Protein AF-A0A7C3GJJ0-F1 (afdb_monomer_lite)

Organism: NCBI:txid999894

Foldseek 3Di:
DDPQLVVLVVVLVVVLVVCVVQPFKWKDDPPDIGGCGRVCVVPPPDDDPIDIDGPPVVSVVVNVVSVVLSVVSSVVCVPVDDPVVVVVVVVVVPDDDPCPVVVVLVVLLVVLLVQLVVLLSVPLAPPSLVSNLVSLVVSVVSCVVDPDHDPVPVSSVVSCVSSVVSCVVNVVVVVVVVVD

Structure (mmCIF, N/CA/C/O backbone):
data_AF-A0A7C3GJJ0-F1
#
_entry.id   AF-A0A7C3GJJ0-F1
#
loop_
_atom_site.group_PDB
_atom_site.id
_atom_site.type_symbol
_atom_site.label_atom_id
_atom_site.label_alt_id
_atom_site.label_comp_id
_atom_site.label_asym_id
_atom_site.label_entity_id
_atom_site.label_seq_id
_atom_site.pdbx_PDB_ins_code
_atom_site.Cartn_x
_atom_site.Cartn_y
_atom_site.Cartn_z
_atom_site.occupancy
_atom_site.B_iso_or_equiv
_atom_site.auth_seq_id
_atom_site.auth_comp_id
_atom_site.auth_asym_id
_atom_site.auth_atom_id
_atom_site.pdbx_PDB_model_num
ATOM 1 N N . MET A 1 1 ? -8.494 -17.268 7.870 1.00 83.88 1 MET A N 1
ATOM 2 C CA . MET A 1 1 ? -7.931 -16.034 7.271 1.00 83.88 1 MET A CA 1
ATOM 3 C C . MET A 1 1 ? -8.968 -14.917 7.297 1.00 83.88 1 MET A C 1
ATOM 5 O O . MET A 1 1 ? -10.082 -15.133 6.819 1.00 83.88 1 MET A O 1
ATOM 9 N N . ASN A 1 2 ? -8.628 -13.764 7.884 1.00 90.25 2 ASN A N 1
ATOM 10 C CA . ASN A 1 2 ? -9.523 -12.601 8.004 1.00 90.25 2 ASN A CA 1
ATOM 11 C C . ASN A 1 2 ? -9.925 -12.072 6.607 1.00 90.25 2 ASN A C 1
ATOM 13 O O . ASN A 1 2 ? -9.161 -12.207 5.650 1.00 90.25 2 ASN A O 1
ATOM 17 N N . LYS A 1 3 ? -11.102 -11.436 6.479 1.00 88.62 3 LYS A N 1
ATOM 18 C CA . LYS A 1 3 ? -11.537 -10.751 5.246 1.00 88.62 3 LYS A CA 1
ATOM 19 C C . LYS A 1 3 ? -10.496 -9.728 4.774 1.00 88.62 3 LYS A C 1
ATOM 21 O O . LYS A 1 3 ? -10.277 -9.602 3.576 1.00 88.62 3 LYS A O 1
ATOM 26 N N . TYR A 1 4 ? -9.823 -9.045 5.702 1.00 85.50 4 TYR A N 1
ATOM 27 C CA . TYR A 1 4 ? -8.777 -8.072 5.368 1.00 85.50 4 TYR A CA 1
ATOM 28 C C . TYR A 1 4 ? -7.476 -8.716 4.893 1.00 85.50 4 TYR A C 1
ATOM 30 O O . TYR A 1 4 ? -6.887 -8.239 3.935 1.00 85.50 4 TYR A O 1
ATOM 38 N N . GLN A 1 5 ? -7.069 -9.837 5.489 1.00 92.50 5 GLN A N 1
ATOM 39 C CA . GLN A 1 5 ? -5.919 -10.605 5.005 1.00 92.50 5 GLN A CA 1
ATOM 40 C C . GLN A 1 5 ? -6.177 -11.168 3.605 1.00 92.50 5 GLN A C 1
ATOM 42 O O . GLN A 1 5 ? -5.316 -11.069 2.739 1.00 92.50 5 GLN A O 1
ATOM 47 N N . LYS A 1 6 ? -7.393 -11.686 3.358 1.00 93.31 6 LYS A N 1
ATOM 48 C CA . LYS A 1 6 ? -7.834 -12.089 2.013 1.00 93.31 6 LYS A CA 1
ATOM 49 C C . LYS A 1 6 ? -7.719 -10.932 1.023 1.00 93.31 6 LYS A C 1
ATOM 51 O O . LYS A 1 6 ? -7.166 -11.123 -0.049 1.00 93.31 6 LYS A O 1
ATOM 56 N N . LEU A 1 7 ? -8.196 -9.742 1.395 1.00 88.50 7 LEU A N 1
ATOM 57 C CA . LEU A 1 7 ? -8.092 -8.551 0.552 1.00 88.50 7 LEU A CA 1
ATOM 58 C C . LEU A 1 7 ? -6.633 -8.163 0.268 1.00 88.50 7 LEU A C 1
ATOM 60 O O . LEU A 1 7 ? -6.299 -7.931 -0.887 1.00 88.50 7 LEU A O 1
ATOM 64 N N . ALA A 1 8 ? -5.768 -8.146 1.286 1.00 91.12 8 ALA A N 1
ATOM 65 C CA . ALA A 1 8 ? -4.348 -7.834 1.124 1.00 91.12 8 ALA A CA 1
ATOM 66 C C . ALA A 1 8 ? -3.640 -8.824 0.186 1.00 91.12 8 ALA A C 1
ATOM 68 O O . ALA A 1 8 ? -2.901 -8.403 -0.697 1.00 91.12 8 ALA A O 1
ATOM 69 N N . ILE A 1 9 ? -3.916 -10.125 0.322 1.00 96.00 9 ILE A N 1
ATOM 70 C CA . ILE A 1 9 ? -3.355 -11.160 -0.559 1.00 96.00 9 ILE A CA 1
ATOM 71 C C . ILE A 1 9 ? -3.881 -11.007 -1.988 1.00 96.00 9 ILE A C 1
ATOM 73 O O . ILE A 1 9 ? -3.095 -11.084 -2.926 1.00 96.00 9 ILE A O 1
ATOM 77 N N . MET A 1 10 ? -5.183 -10.747 -2.169 1.00 94.38 10 MET A N 1
ATOM 78 C CA . MET A 1 10 ? -5.750 -10.492 -3.499 1.00 94.38 10 MET A CA 1
ATOM 79 C C . MET A 1 10 ? -5.106 -9.268 -4.164 1.00 94.38 10 MET A C 1
ATOM 81 O O . MET A 1 10 ? -4.794 -9.329 -5.348 1.00 94.38 10 MET A O 1
ATOM 85 N N . MET A 1 11 ? -4.860 -8.190 -3.409 1.00 91.75 11 MET A N 1
ATOM 86 C CA . MET A 1 11 ? -4.160 -7.001 -3.911 1.00 91.75 11 MET A CA 1
ATOM 87 C C . MET A 1 11 ? -2.691 -7.279 -4.257 1.00 91.75 11 MET A C 1
ATOM 89 O O . MET A 1 11 ? -2.222 -6.860 -5.309 1.00 91.75 11 MET A O 1
ATOM 93 N N . GLY A 1 12 ? -1.951 -7.995 -3.405 1.00 93.69 12 GLY A N 1
ATOM 94 C CA . GLY A 1 12 ? -0.567 -8.373 -3.709 1.00 93.69 12 GLY A CA 1
ATOM 95 C C . GLY A 1 12 ? -0.477 -9.267 -4.950 1.00 93.69 12 GLY A C 1
ATOM 96 O O . GLY A 1 12 ? 0.352 -9.037 -5.829 1.00 93.69 12 GLY A O 1
ATOM 97 N N . GLY A 1 13 ? -1.389 -10.237 -5.067 1.00 95.56 13 GLY A N 1
ATOM 98 C CA . GLY A 1 13 ? -1.495 -11.119 -6.229 1.00 95.56 13 GLY A CA 1
ATOM 99 C C . GLY A 1 13 ? -1.847 -10.377 -7.520 1.00 95.56 13 GLY A C 1
ATOM 100 O O . GLY A 1 13 ? -1.250 -10.659 -8.556 1.00 95.56 13 GLY A O 1
ATOM 101 N N . SER A 1 14 ? -2.756 -9.395 -7.473 1.00 93.31 14 SER A N 1
ATOM 102 C CA . SER A 1 14 ? -3.097 -8.595 -8.656 1.00 93.31 14 SER A CA 1
ATOM 103 C C . SER A 1 14 ? -1.943 -7.701 -9.114 1.00 93.31 14 SER A C 1
ATOM 105 O O . SER A 1 14 ? -1.750 -7.544 -10.318 1.00 93.31 14 SER A O 1
ATOM 107 N N . ILE A 1 15 ? -1.135 -7.167 -8.192 1.00 93.31 15 ILE A N 1
ATOM 108 C CA . ILE A 1 15 ? 0.077 -6.405 -8.534 1.00 93.31 15 ILE A CA 1
ATOM 109 C C . ILE A 1 15 ? 1.107 -7.308 -9.226 1.00 93.31 15 ILE A C 1
ATOM 111 O O . ILE A 1 15 ? 1.648 -6.925 -10.261 1.00 93.31 15 ILE A O 1
ATOM 115 N N . ILE A 1 16 ? 1.351 -8.516 -8.705 1.00 95.56 16 ILE A N 1
ATOM 116 C CA . ILE A 1 16 ? 2.259 -9.487 -9.344 1.00 95.56 16 ILE A CA 1
ATOM 117 C C . ILE A 1 16 ? 1.744 -9.872 -10.737 1.00 95.56 16 ILE A C 1
ATOM 119 O O . ILE A 1 16 ? 2.519 -9.903 -11.692 1.00 95.56 16 ILE A O 1
ATOM 123 N N . LEU A 1 17 ? 0.437 -10.111 -10.875 1.00 94.81 17 LEU A N 1
ATOM 124 C CA . LEU A 1 17 ? -0.188 -10.394 -12.168 1.00 94.81 17 LEU A CA 1
ATOM 125 C C . LEU A 1 17 ? 0.016 -9.238 -13.157 1.00 94.81 17 LEU A C 1
ATOM 127 O O . LEU A 1 17 ? 0.346 -9.476 -14.316 1.00 94.81 17 LEU A O 1
ATOM 131 N N . LEU A 1 18 ? -0.123 -7.991 -12.703 1.00 91.00 18 LEU A N 1
ATOM 132 C CA . LEU A 1 18 ? 0.127 -6.816 -13.535 1.00 91.00 18 LEU A CA 1
ATOM 133 C C . LEU A 1 18 ? 1.596 -6.735 -13.978 1.00 91.00 18 LEU A C 1
ATOM 135 O O . LEU A 1 18 ? 1.856 -6.446 -15.141 1.00 91.00 18 LEU A O 1
ATOM 139 N N . MET A 1 19 ? 2.550 -7.051 -13.096 1.00 92.62 19 MET A N 1
ATOM 140 C CA . MET A 1 19 ? 3.982 -7.110 -13.437 1.00 92.62 19 MET A CA 1
ATOM 141 C C . MET A 1 19 ? 4.314 -8.233 -14.429 1.00 92.62 19 MET A C 1
ATOM 143 O O . MET A 1 19 ? 5.266 -8.109 -15.192 1.00 92.62 19 MET A O 1
ATOM 147 N N . LEU A 1 20 ? 3.548 -9.327 -14.426 1.00 92.25 20 LEU A N 1
ATOM 148 C CA . LEU A 1 20 ? 3.678 -10.407 -15.410 1.00 92.25 20 LEU A CA 1
ATOM 149 C C . LEU A 1 20 ? 3.125 -10.017 -16.779 1.00 92.25 20 LEU A C 1
ATOM 151 O O . LEU A 1 20 ? 3.735 -10.338 -17.795 1.00 92.25 20 LEU A O 1
ATOM 155 N N . LEU A 1 21 ? 1.978 -9.333 -16.802 1.00 92.00 21 LEU A N 1
ATOM 156 C CA . LEU A 1 21 ? 1.369 -8.836 -18.037 1.00 92.00 21 LEU A CA 1
ATOM 157 C C . LEU A 1 21 ? 2.184 -7.693 -18.647 1.00 92.00 21 LEU A C 1
ATOM 159 O O . LEU A 1 21 ? 2.271 -7.580 -19.869 1.00 92.00 21 LEU A O 1
ATOM 163 N N . PHE A 1 22 ? 2.803 -6.873 -17.798 1.00 92.00 22 PHE A N 1
ATOM 164 C CA . PHE A 1 22 ? 3.575 -5.714 -18.210 1.00 92.00 22 PHE A CA 1
ATOM 165 C C . PHE A 1 22 ? 4.964 -5.700 -17.561 1.00 92.00 22 PHE A C 1
ATOM 167 O O . PHE A 1 22 ? 5.220 -4.861 -16.699 1.00 92.00 22 PHE A O 1
ATOM 174 N N . PRO A 1 23 ? 5.877 -6.613 -17.930 1.00 92.75 23 PRO A N 1
ATOM 175 C CA . PRO A 1 23 ? 7.182 -6.678 -17.290 1.00 92.75 23 PRO A CA 1
ATOM 176 C C . PRO A 1 23 ? 8.052 -5.470 -17.674 1.00 92.75 23 PRO A C 1
ATOM 178 O O . PRO A 1 23 ? 7.849 -4.867 -18.728 1.00 92.75 23 PRO A O 1
ATOM 181 N N . PRO A 1 24 ? 9.046 -5.102 -16.849 1.00 91.38 24 PRO A N 1
ATOM 182 C CA . PRO A 1 24 ? 9.986 -4.048 -17.198 1.00 91.38 24 PRO A CA 1
ATOM 183 C C . PRO A 1 24 ? 10.906 -4.510 -18.336 1.00 91.38 24 PRO A C 1
ATOM 185 O O . PRO A 1 24 ? 11.463 -5.614 -18.291 1.00 91.38 24 PRO A O 1
ATOM 188 N N . TYR A 1 25 ? 11.123 -3.644 -19.324 1.00 89.94 25 TYR A N 1
ATOM 189 C CA . TYR A 1 25 ? 12.005 -3.916 -20.460 1.00 89.94 25 TYR A CA 1
ATOM 190 C C . TYR A 1 25 ? 13.248 -3.027 -20.442 1.00 89.94 25 TYR A C 1
ATOM 192 O O . TYR A 1 25 ? 13.254 -1.921 -19.901 1.00 89.94 25 TYR A O 1
ATOM 200 N N . TYR A 1 26 ? 14.305 -3.511 -21.085 1.00 90.50 26 TYR A N 1
ATOM 201 C CA . TYR A 1 26 ? 15.441 -2.699 -21.499 1.00 90.50 26 TYR A CA 1
ATOM 202 C C . TYR A 1 26 ? 15.695 -2.901 -22.990 1.00 90.50 26 TYR A C 1
ATOM 204 O O . TYR A 1 26 ? 15.313 -3.920 -23.580 1.00 90.50 26 TYR A O 1
ATOM 212 N N . VAL A 1 27 ? 16.339 -1.914 -23.600 1.00 90.06 27 VAL A N 1
ATOM 213 C CA . VAL A 1 27 ? 16.676 -1.928 -25.020 1.00 90.06 27 VAL A CA 1
ATOM 214 C C . VAL A 1 27 ? 18.189 -1.846 -25.170 1.00 90.06 27 VAL A C 1
ATOM 216 O O . VAL A 1 27 ? 18.859 -1.126 -24.429 1.00 90.06 27 VAL A O 1
ATOM 219 N N . LYS A 1 28 ? 18.740 -2.620 -26.108 1.00 89.25 28 LYS A N 1
ATOM 220 C CA . LYS A 1 28 ? 20.170 -2.614 -26.421 1.00 89.25 28 LYS A CA 1
ATOM 221 C C . LYS A 1 28 ? 20.391 -2.054 -27.825 1.00 89.25 28 LYS A C 1
ATOM 223 O O . LYS A 1 28 ? 19.957 -2.662 -28.801 1.00 89.25 28 LYS A O 1
ATOM 228 N N . TYR A 1 29 ? 21.099 -0.932 -27.908 1.00 89.06 29 TYR A N 1
ATOM 229 C CA . TYR A 1 29 ? 21.511 -0.284 -29.153 1.00 89.06 29 TYR A CA 1
ATOM 230 C C . TYR A 1 29 ? 23.034 -0.383 -29.278 1.00 89.06 29 TYR A C 1
ATOM 232 O O . TYR A 1 29 ? 23.776 0.382 -28.663 1.00 89.06 29 TYR A O 1
ATOM 240 N N . GLY A 1 30 ? 23.521 -1.378 -30.025 1.00 89.31 30 GLY A N 1
ATOM 241 C CA . GLY A 1 30 ? 24.958 -1.656 -30.115 1.00 89.31 30 GLY A CA 1
ATOM 242 C C . GLY A 1 30 ? 25.553 -2.029 -28.751 1.00 89.31 30 GLY A C 1
ATOM 243 O O . GLY A 1 30 ? 25.212 -3.070 -28.182 1.00 89.31 30 GLY A O 1
ATOM 244 N N . SER A 1 31 ? 26.445 -1.187 -28.227 1.00 90.50 31 SER A N 1
ATOM 245 C CA . SER A 1 31 ? 27.061 -1.336 -26.900 1.00 90.50 31 SER A CA 1
ATOM 246 C C . SER A 1 31 ? 26.291 -0.639 -25.773 1.00 90.50 31 SER A C 1
ATOM 248 O O . SER A 1 31 ? 26.574 -0.905 -24.605 1.00 90.50 31 SER A O 1
ATOM 250 N N . VAL A 1 32 ? 25.310 0.212 -26.088 1.00 91.25 32 VAL A N 1
ATOM 251 C CA . VAL A 1 32 ? 24.562 0.987 -25.091 1.00 91.25 32 VAL A CA 1
ATOM 252 C C . VAL A 1 32 ? 23.326 0.207 -24.643 1.00 91.25 32 VAL A C 1
ATOM 254 O O . VAL A 1 32 ? 22.544 -0.279 -25.464 1.00 91.25 32 VAL A O 1
ATOM 257 N N . ILE A 1 33 ? 23.160 0.071 -23.325 1.00 90.00 33 ILE A N 1
ATOM 258 C CA . ILE A 1 33 ? 21.983 -0.530 -22.690 1.00 90.00 33 ILE A CA 1
ATOM 259 C C . ILE A 1 33 ? 21.182 0.598 -22.055 1.00 90.00 33 ILE A C 1
ATOM 261 O O . ILE A 1 33 ? 21.660 1.250 -21.129 1.00 90.00 33 ILE A O 1
ATOM 265 N N . GLU A 1 34 ? 19.959 0.798 -22.530 1.00 88.69 34 GLU A N 1
ATOM 266 C CA . GLU A 1 34 ? 19.053 1.815 -22.014 1.00 88.69 34 GLU A CA 1
ATOM 267 C C . GLU A 1 34 ? 17.859 1.150 -21.320 1.00 88.69 34 GLU A C 1
ATOM 269 O O . GLU A 1 34 ? 17.199 0.260 -21.869 1.00 88.69 34 GLU A O 1
ATOM 274 N N . ASN A 1 35 ? 17.597 1.550 -20.075 1.00 88.31 35 ASN A N 1
ATOM 275 C CA . ASN A 1 35 ? 16.480 1.027 -19.296 1.00 88.31 35 ASN A CA 1
ATOM 276 C C . ASN A 1 35 ? 15.230 1.867 -19.567 1.00 88.31 35 ASN A C 1
ATOM 278 O O . ASN A 1 35 ? 15.095 2.972 -19.050 1.00 88.31 35 ASN A O 1
ATOM 282 N N . VAL A 1 36 ? 14.313 1.321 -20.361 1.00 86.88 36 VAL A N 1
ATOM 283 C CA . VAL A 1 36 ? 13.052 1.986 -20.725 1.00 86.88 36 VAL A CA 1
ATOM 284 C C . VAL A 1 36 ? 11.936 1.739 -19.701 1.00 86.88 36 VAL A C 1
ATOM 286 O O . VAL A 1 36 ? 10.868 2.350 -19.785 1.00 86.88 36 VAL A O 1
ATOM 289 N N . GLY A 1 37 ? 12.161 0.857 -18.719 1.00 83.31 37 GLY A N 1
ATOM 290 C CA . GLY A 1 37 ? 11.218 0.555 -17.644 1.00 83.31 37 GLY A CA 1
ATOM 291 C C . GLY A 1 37 ? 9.845 0.122 -18.170 1.00 83.31 37 GLY A C 1
ATOM 292 O O . GLY A 1 37 ? 9.734 -0.848 -18.920 1.00 83.31 37 GLY A O 1
ATOM 293 N N . TYR A 1 38 ? 8.804 0.858 -17.767 1.00 83.12 38 TYR A N 1
ATOM 294 C CA . TYR A 1 38 ? 7.409 0.663 -18.195 1.00 83.12 38 TYR A CA 1
ATOM 295 C C . TYR A 1 38 ? 6.994 1.583 -19.353 1.00 83.12 38 TYR A C 1
ATOM 297 O O . TYR A 1 38 ? 5.822 1.618 -19.729 1.00 83.12 38 TYR A O 1
ATOM 305 N N . GLY A 1 39 ? 7.941 2.322 -19.943 1.00 76.12 39 GLY A N 1
ATOM 306 C CA . GLY A 1 39 ? 7.672 3.250 -21.043 1.00 76.12 39 GLY A CA 1
ATOM 307 C C . GLY A 1 39 ? 7.027 2.583 -22.262 1.00 76.12 39 GLY A C 1
ATOM 308 O O . GLY A 1 39 ? 6.319 3.248 -23.011 1.00 76.12 39 GLY A O 1
ATOM 309 N N . PHE A 1 40 ? 7.182 1.262 -22.410 1.00 71.81 40 PHE A N 1
ATOM 310 C CA . PHE A 1 40 ? 6.596 0.483 -23.502 1.00 71.81 40 PHE A CA 1
ATOM 311 C C . PHE A 1 40 ? 5.054 0.492 -23.528 1.00 71.81 40 PHE A C 1
ATOM 313 O O . PHE A 1 40 ? 4.478 0.272 -24.588 1.00 71.81 40 PHE A O 1
ATOM 320 N N . ILE A 1 41 ? 4.386 0.747 -22.392 1.00 75.75 41 ILE A N 1
ATOM 321 C CA . ILE A 1 41 ? 2.914 0.812 -22.313 1.00 75.75 41 ILE A CA 1
ATOM 322 C C . ILE A 1 41 ? 2.387 2.039 -23.065 1.00 75.75 41 ILE A C 1
ATOM 324 O O . ILE A 1 41 ? 1.328 1.987 -23.683 1.00 75.75 41 ILE A O 1
ATOM 328 N N . LEU A 1 42 ? 3.131 3.144 -23.008 1.00 74.81 42 LEU A N 1
ATOM 329 C CA . LEU A 1 42 ? 2.752 4.412 -23.633 1.00 74.81 42 LEU A CA 1
ATOM 330 C C . LEU A 1 42 ? 3.431 4.607 -24.991 1.00 74.81 42 LEU A C 1
ATOM 332 O O . LEU A 1 42 ? 2.895 5.296 -25.850 1.00 74.81 42 LEU A O 1
ATOM 336 N N . ASN A 1 43 ? 4.593 3.984 -25.187 1.00 74.38 43 ASN A N 1
ATOM 337 C CA . ASN A 1 43 ? 5.388 4.053 -26.404 1.00 74.38 43 ASN A CA 1
ATOM 338 C C . ASN A 1 43 ? 5.959 2.661 -26.715 1.00 74.38 43 ASN A C 1
ATOM 340 O O . ASN A 1 43 ? 7.106 2.380 -26.348 1.00 74.38 43 ASN A O 1
ATOM 344 N N . PRO A 1 44 ? 5.187 1.765 -27.359 1.00 66.75 44 PRO A N 1
ATOM 345 C CA . PRO A 1 44 ? 5.719 0.479 -27.790 1.00 66.75 44 PRO A CA 1
ATOM 346 C C . PRO A 1 44 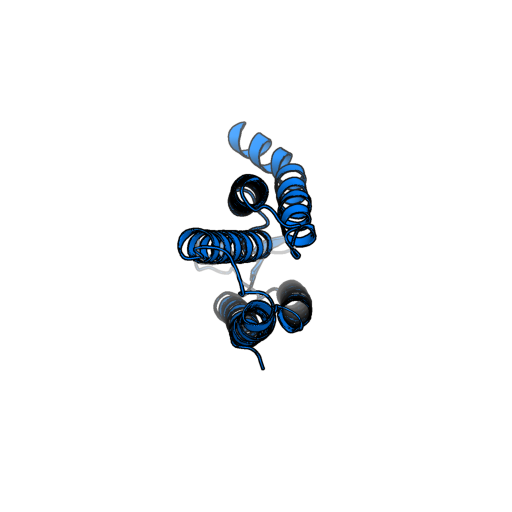? 6.943 0.715 -28.694 1.00 66.75 44 PRO A C 1
ATOM 348 O O . PRO A 1 44 ? 6.934 1.655 -29.498 1.00 66.75 44 PRO A O 1
ATOM 351 N N . PRO A 1 45 ? 8.020 -0.082 -28.555 1.00 66.56 45 PRO A N 1
ATOM 352 C CA . PRO A 1 45 ? 9.245 0.129 -29.317 1.00 66.56 45 PRO A CA 1
ATOM 353 C C . PRO A 1 45 ? 8.927 0.112 -30.816 1.00 66.56 45 PRO A C 1
ATOM 355 O O . PRO A 1 45 ? 8.335 -0.840 -31.324 1.00 66.56 45 PRO A O 1
ATOM 358 N N . LYS A 1 46 ? 9.285 1.195 -31.519 1.00 70.56 46 LYS A N 1
ATOM 359 C CA . LYS A 1 46 ? 9.045 1.327 -32.961 1.00 70.56 46 LYS A CA 1
ATOM 360 C C . LYS A 1 46 ? 9.853 0.244 -33.681 1.00 70.56 46 LYS A C 1
ATOM 362 O O . LYS A 1 46 ? 11.076 0.196 -33.567 1.00 70.56 46 LYS A O 1
ATOM 367 N N . PHE A 1 47 ? 9.142 -0.658 -34.350 1.00 63.53 47 PHE A N 1
ATOM 368 C CA . PHE A 1 47 ? 9.688 -1.864 -34.964 1.00 63.53 47 PHE A CA 1
ATOM 369 C C . PHE A 1 47 ? 10.780 -1.538 -36.000 1.00 63.53 47 PHE A C 1
ATOM 371 O O . PHE A 1 47 ? 10.606 -0.683 -36.864 1.00 63.53 47 PHE A O 1
ATOM 378 N N . GLY A 1 48 ? 11.910 -2.240 -35.872 1.00 76.94 48 GLY A N 1
ATOM 379 C CA . GLY A 1 48 ? 13.152 -2.128 -36.643 1.00 76.94 48 GLY A CA 1
ATOM 380 C C . GLY A 1 48 ? 14.140 -3.209 -36.168 1.0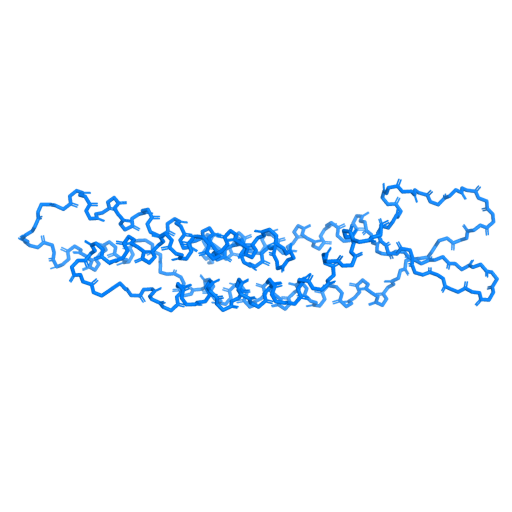0 76.94 48 GLY A C 1
ATOM 381 O O . GLY A 1 48 ? 13.715 -4.210 -35.596 1.00 76.94 48 GLY A O 1
ATOM 382 N N . SER A 1 49 ? 15.458 -3.017 -36.308 1.00 78.38 49 SER A N 1
ATOM 383 C CA . SER A 1 49 ? 16.498 -3.951 -35.805 1.00 78.38 49 SER A CA 1
ATOM 384 C C . SER A 1 49 ? 16.679 -3.954 -34.273 1.00 78.38 49 SER A C 1
ATOM 386 O O . SER A 1 49 ? 17.645 -4.506 -33.742 1.00 78.38 49 SER A O 1
ATOM 388 N N . ILE A 1 50 ? 15.757 -3.329 -33.543 1.00 77.31 50 ILE A N 1
ATOM 389 C CA . ILE A 1 50 ? 15.856 -3.072 -32.111 1.00 77.31 50 ILE A CA 1
ATOM 390 C C . ILE A 1 50 ? 15.227 -4.241 -31.350 1.00 77.31 50 ILE A C 1
ATOM 392 O O . ILE A 1 50 ? 14.019 -4.465 -31.409 1.00 77.31 50 ILE A O 1
ATOM 396 N N . LYS A 1 51 ? 16.048 -4.989 -30.608 1.00 82.88 51 LYS A N 1
ATOM 397 C CA . LYS A 1 51 ? 15.601 -6.142 -29.817 1.00 82.88 51 LYS A CA 1
ATOM 398 C C . LYS A 1 51 ? 15.315 -5.715 -28.376 1.00 82.88 51 LYS A C 1
ATOM 400 O O . LYS A 1 51 ? 16.244 -5.471 -27.607 1.00 82.88 51 LYS A O 1
ATOM 405 N N . ALA A 1 52 ? 14.038 -5.637 -28.007 1.00 85.81 52 ALA A N 1
ATOM 406 C CA . ALA A 1 52 ? 13.629 -5.451 -26.616 1.00 85.81 52 ALA A CA 1
ATOM 407 C C . ALA A 1 52 ? 13.858 -6.743 -25.817 1.00 85.81 52 ALA A C 1
ATOM 409 O O . ALA A 1 52 ? 13.580 -7.844 -26.300 1.00 85.81 52 ALA A O 1
ATOM 410 N N . MET A 1 53 ? 14.369 -6.614 -24.593 1.00 89.31 53 MET A N 1
ATOM 411 C CA . MET A 1 53 ? 14.600 -7.738 -23.685 1.00 89.31 53 MET A CA 1
ATOM 412 C C . MET A 1 53 ? 13.964 -7.455 -22.325 1.00 89.31 53 MET A C 1
ATOM 414 O O . MET A 1 53 ? 13.980 -6.324 -21.839 1.00 89.31 53 MET A O 1
ATOM 418 N N . VAL A 1 54 ? 13.400 -8.491 -21.704 1.00 91.69 54 VAL A N 1
ATOM 419 C CA . VAL A 1 54 ? 12.823 -8.386 -20.358 1.00 91.69 54 VAL A CA 1
ATOM 420 C C . VAL A 1 54 ? 13.946 -8.219 -19.338 1.00 91.69 54 VAL A C 1
ATOM 422 O O . VAL A 1 54 ? 14.921 -8.977 -19.332 1.00 91.69 54 VAL A O 1
ATOM 425 N N . ASN A 1 55 ? 13.803 -7.245 -18.441 1.00 93.69 55 ASN A N 1
ATOM 426 C CA . ASN A 1 55 ? 14.729 -7.053 -17.334 1.00 93.69 55 ASN A CA 1
ATOM 427 C C . ASN A 1 55 ? 14.405 -8.023 -16.186 1.00 93.69 55 ASN A C 1
ATOM 429 O O . ASN A 1 55 ? 13.767 -7.651 -15.199 1.00 93.69 55 ASN A O 1
ATOM 433 N N . THR A 1 56 ? 14.872 -9.269 -16.293 1.00 94.31 56 THR A N 1
ATOM 434 C CA . THR A 1 56 ? 14.620 -10.310 -15.280 1.00 94.31 56 THR A CA 1
ATOM 435 C C . THR A 1 56 ? 15.122 -9.911 -13.892 1.00 94.31 56 THR A C 1
ATOM 437 O O . THR A 1 56 ? 14.475 -10.217 -12.895 1.00 94.31 56 THR A O 1
ATOM 440 N N . LYS A 1 57 ? 16.248 -9.183 -13.809 1.00 92.38 57 LYS A N 1
ATOM 441 C CA . LYS A 1 57 ? 16.796 -8.711 -12.527 1.00 92.38 57 LYS A CA 1
ATOM 442 C C . LYS A 1 57 ? 15.831 -7.740 -11.845 1.00 92.38 57 LYS A C 1
ATOM 444 O O . LYS A 1 57 ? 15.487 -7.939 -10.685 1.00 92.38 57 LYS A O 1
ATOM 449 N N . MET A 1 58 ? 15.354 -6.735 -12.581 1.00 91.44 58 MET A N 1
ATOM 450 C CA . MET A 1 58 ? 14.408 -5.743 -12.061 1.00 91.44 58 MET A CA 1
ATOM 451 C C . MET A 1 58 ? 13.063 -6.374 -11.688 1.00 91.44 58 MET A C 1
ATOM 453 O O . MET A 1 58 ? 12.519 -6.052 -10.632 1.00 91.44 58 MET A O 1
ATOM 457 N N . LEU A 1 59 ? 12.563 -7.303 -12.510 1.00 91.94 59 LEU A N 1
ATOM 458 C CA . LEU A 1 59 ? 11.325 -8.034 -12.238 1.00 91.94 59 LEU A CA 1
ATOM 459 C C . LEU A 1 59 ? 11.424 -8.842 -10.930 1.00 91.94 59 LEU A C 1
ATOM 461 O O . LEU A 1 59 ? 10.541 -8.739 -10.081 1.00 91.94 59 LEU A O 1
ATOM 465 N N . MET A 1 60 ? 12.528 -9.569 -10.717 1.00 95.56 60 MET A N 1
ATOM 466 C CA . MET A 1 60 ? 12.763 -10.320 -9.475 1.00 95.56 60 MET A CA 1
ATOM 467 C C . MET A 1 60 ? 12.829 -9.408 -8.244 1.00 95.56 60 MET A C 1
ATOM 469 O O . MET A 1 60 ? 12.227 -9.715 -7.214 1.00 95.56 60 MET A O 1
ATOM 473 N N . THR A 1 61 ? 13.511 -8.261 -8.340 1.00 91.75 61 THR A N 1
ATOM 474 C CA . THR A 1 61 ? 13.557 -7.282 -7.242 1.00 91.75 61 THR A CA 1
ATOM 475 C C . THR A 1 61 ? 12.165 -6.744 -6.904 1.00 91.75 61 THR A C 1
ATOM 477 O O . THR A 1 61 ? 11.806 -6.665 -5.728 1.00 91.75 61 THR A O 1
ATOM 480 N N . GLN A 1 62 ? 11.359 -6.412 -7.916 1.00 90.12 62 GLN A N 1
ATOM 481 C CA . GLN A 1 62 ? 9.988 -5.933 -7.720 1.00 90.12 62 GLN A CA 1
ATOM 482 C C . GLN A 1 62 ? 9.104 -6.988 -7.051 1.00 90.12 62 GLN A C 1
ATOM 484 O O . GLN A 1 62 ? 8.375 -6.666 -6.113 1.00 90.12 62 GLN A O 1
ATOM 489 N N . TRP A 1 63 ? 9.207 -8.249 -7.473 1.00 94.75 63 TRP A N 1
ATOM 490 C CA . TRP A 1 63 ? 8.456 -9.349 -6.870 1.00 94.75 63 TRP A CA 1
ATOM 491 C C . TRP A 1 63 ? 8.793 -9.536 -5.399 1.00 94.75 63 TRP A C 1
ATOM 493 O O . TRP A 1 63 ? 7.886 -9.624 -4.572 1.00 94.75 63 TRP A O 1
ATOM 503 N N . ILE A 1 64 ? 10.084 -9.544 -5.056 1.00 94.25 64 ILE A N 1
ATOM 504 C CA . ILE A 1 64 ? 10.520 -9.653 -3.661 1.00 94.25 64 ILE A CA 1
ATOM 505 C C . ILE A 1 64 ? 9.957 -8.485 -2.841 1.00 94.25 64 ILE A C 1
ATOM 507 O O . ILE A 1 64 ? 9.403 -8.708 -1.765 1.00 94.25 64 ILE A O 1
ATOM 511 N N . GLY A 1 65 ? 10.016 -7.258 -3.368 1.00 89.81 65 GLY A N 1
ATOM 512 C CA . GLY A 1 65 ? 9.430 -6.085 -2.717 1.00 89.81 65 GLY A CA 1
ATOM 513 C C . GLY A 1 65 ? 7.929 -6.238 -2.446 1.00 89.81 65 GLY A C 1
ATOM 514 O O . GLY A 1 65 ? 7.480 -6.025 -1.318 1.00 89.81 65 GLY A O 1
ATOM 515 N N . VAL A 1 66 ? 7.154 -6.668 -3.446 1.00 93.19 66 VAL A N 1
ATOM 516 C CA . VAL A 1 66 ? 5.701 -6.873 -3.306 1.00 93.19 66 VAL A CA 1
ATOM 517 C C . VAL A 1 66 ? 5.384 -7.997 -2.320 1.00 93.19 66 VAL A C 1
ATOM 519 O O . VAL A 1 66 ? 4.475 -7.843 -1.501 1.00 93.19 66 VAL A O 1
ATOM 522 N N . LEU A 1 67 ? 6.129 -9.105 -2.347 1.00 95.75 67 LEU A N 1
ATOM 523 C CA . LEU A 1 67 ? 5.934 -10.226 -1.423 1.00 95.75 67 LEU A CA 1
ATOM 524 C C . LEU A 1 67 ? 6.232 -9.831 0.025 1.00 95.75 67 LEU A C 1
ATOM 526 O O . LEU A 1 67 ? 5.443 -10.165 0.912 1.00 95.75 67 LEU A O 1
ATOM 530 N N . ILE A 1 68 ? 7.313 -9.085 0.270 1.00 92.50 68 ILE A N 1
ATOM 531 C CA . ILE A 1 68 ? 7.654 -8.581 1.607 1.00 92.50 68 ILE A CA 1
ATOM 532 C C . ILE A 1 68 ? 6.559 -7.632 2.106 1.00 92.50 68 ILE A C 1
ATOM 534 O O . ILE A 1 68 ? 6.020 -7.842 3.194 1.00 92.50 68 ILE A O 1
ATOM 538 N N . LEU A 1 69 ? 6.173 -6.634 1.303 1.00 88.44 69 LEU A N 1
ATOM 539 C CA . LEU A 1 69 ? 5.136 -5.665 1.678 1.00 88.44 69 LEU A CA 1
ATOM 540 C C . LEU A 1 69 ? 3.784 -6.340 1.934 1.00 88.44 69 LEU A C 1
ATOM 542 O O . LEU A 1 69 ? 3.129 -6.055 2.937 1.00 88.44 69 LEU A O 1
ATOM 546 N N . THR A 1 70 ? 3.383 -7.273 1.069 1.00 93.06 70 THR A N 1
ATOM 547 C CA . THR A 1 70 ? 2.131 -8.027 1.225 1.00 93.06 70 THR A CA 1
ATOM 548 C C . THR A 1 70 ? 2.168 -8.895 2.482 1.00 93.06 70 THR A C 1
ATOM 550 O O . THR A 1 70 ? 1.187 -8.939 3.224 1.00 93.06 70 THR A O 1
ATOM 553 N N . SER A 1 71 ? 3.299 -9.544 2.770 1.00 93.88 71 SER A N 1
ATOM 554 C CA . SER A 1 71 ? 3.465 -10.376 3.969 1.00 93.88 71 SER A CA 1
ATOM 555 C C . SER A 1 71 ? 3.378 -9.546 5.249 1.00 93.88 71 SER A C 1
ATOM 557 O O . SER A 1 71 ? 2.613 -9.894 6.151 1.00 93.88 71 SER A O 1
ATOM 559 N N . LEU A 1 72 ? 4.082 -8.410 5.308 1.00 87.50 72 LEU A N 1
ATOM 560 C CA . LEU A 1 72 ? 3.987 -7.466 6.425 1.00 87.50 72 LEU A CA 1
ATOM 561 C C . LEU A 1 72 ? 2.548 -6.981 6.613 1.00 87.50 72 LEU A C 1
ATOM 563 O O . LEU A 1 72 ? 2.032 -6.987 7.730 1.00 87.50 72 LEU A O 1
ATOM 567 N N . LEU A 1 73 ? 1.866 -6.639 5.521 1.00 88.38 73 LEU A N 1
ATOM 568 C CA . LEU A 1 73 ? 0.476 -6.202 5.566 1.00 88.38 73 LEU A CA 1
ATOM 569 C C . LEU A 1 73 ? -0.457 -7.290 6.115 1.00 88.38 73 LEU A C 1
ATOM 571 O O . LEU A 1 73 ? -1.333 -7.002 6.930 1.00 88.38 73 LEU A O 1
ATOM 575 N N . VAL A 1 74 ? -0.267 -8.548 5.717 1.00 93.81 74 VAL A N 1
ATOM 576 C CA . VAL A 1 74 ? -1.051 -9.686 6.224 1.00 93.81 74 VAL A CA 1
ATOM 577 C C . VAL A 1 74 ? -0.822 -9.916 7.719 1.00 93.81 74 VAL A C 1
ATOM 579 O O . VAL A 1 74 ? -1.783 -10.246 8.426 1.00 93.81 74 VAL A O 1
ATOM 582 N N . ILE A 1 75 ? 0.412 -9.728 8.201 1.00 92.12 75 ILE A N 1
ATOM 583 C CA . ILE A 1 75 ? 0.758 -9.813 9.627 1.00 92.12 75 ILE A CA 1
ATOM 584 C C . ILE A 1 75 ? 0.076 -8.679 10.396 1.00 92.12 75 ILE A C 1
ATOM 586 O O . ILE A 1 75 ? -0.654 -8.953 11.344 1.00 92.12 75 ILE A O 1
ATOM 590 N N . VAL A 1 76 ? 0.205 -7.430 9.943 1.00 85.62 76 VAL A N 1
ATOM 591 C CA . VAL A 1 76 ? -0.423 -6.268 10.600 1.00 85.62 76 VAL A CA 1
ATOM 592 C C . VAL A 1 76 ? -1.952 -6.387 10.624 1.00 85.62 76 VAL A 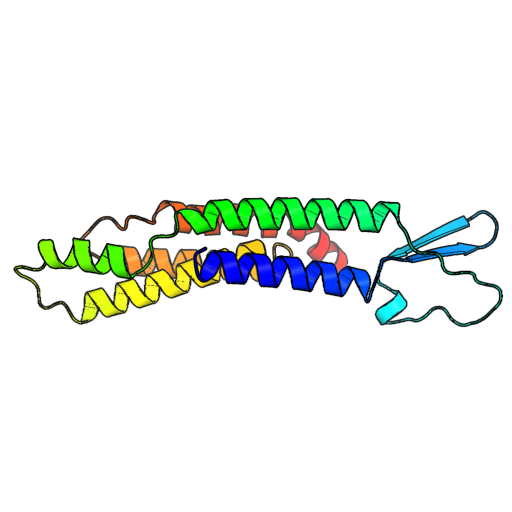C 1
ATOM 594 O O . VAL A 1 76 ? -2.600 -6.063 11.617 1.00 85.62 76 VAL A O 1
ATOM 597 N N . LEU A 1 77 ? -2.557 -6.906 9.553 1.00 86.75 77 LEU A N 1
ATOM 598 C CA . LEU A 1 77 ? -4.007 -7.108 9.475 1.00 86.75 77 LEU A CA 1
ATOM 599 C C . LEU A 1 77 ? -4.505 -8.344 10.237 1.00 86.75 77 LEU A C 1
ATOM 601 O O . LEU A 1 77 ? -5.723 -8.540 10.335 1.00 86.75 77 LEU A O 1
ATOM 605 N N . LYS A 1 78 ? -3.605 -9.189 10.757 1.00 86.81 78 LYS A N 1
ATOM 606 C CA . LYS A 1 78 ? -3.968 -10.358 11.568 1.00 86.81 78 LYS A CA 1
ATOM 607 C C . LYS A 1 78 ? -4.638 -9.928 12.867 1.00 86.81 78 LYS A C 1
ATOM 609 O O . LYS A 1 78 ? -5.709 -10.442 13.184 1.00 86.81 78 LYS A O 1
ATOM 614 N N . ASP A 1 79 ? -4.050 -8.940 13.534 1.00 80.12 79 ASP A N 1
ATOM 615 C CA . ASP A 1 79 ? -4.502 -8.448 14.836 1.00 80.12 79 ASP A CA 1
ATOM 616 C C . ASP A 1 79 ? -5.519 -7.311 14.714 1.00 80.12 79 ASP A C 1
ATOM 618 O O . ASP A 1 79 ? -5.979 -6.773 15.720 1.00 80.12 79 ASP A O 1
ATOM 622 N N . TRP A 1 80 ? -5.926 -6.961 13.485 1.00 75.69 80 TRP A N 1
ATOM 623 C CA . TRP A 1 80 ? -6.969 -5.966 13.280 1.00 75.69 80 TRP A CA 1
ATOM 624 C C . TRP A 1 80 ? -8.275 -6.464 13.913 1.00 75.69 80 TRP A C 1
ATOM 626 O O . TRP A 1 80 ? -8.854 -7.454 13.435 1.00 75.69 80 TRP A O 1
ATOM 636 N N . PRO A 1 81 ? -8.775 -5.798 14.968 1.00 66.81 81 PRO A N 1
ATOM 637 C CA . PRO A 1 81 ? -9.863 -6.329 15.759 1.00 66.81 81 PRO A CA 1
ATOM 638 C C . PRO A 1 81 ? -11.101 -6.456 14.888 1.00 66.81 81 PRO A C 1
ATOM 640 O O . PRO A 1 81 ? -11.586 -5.523 14.239 1.00 66.81 81 PRO A O 1
ATOM 643 N N . THR A 1 82 ? -11.592 -7.686 14.820 1.00 68.88 82 THR A N 1
ATOM 644 C CA . THR A 1 82 ? -12.770 -7.991 14.026 1.00 68.88 82 THR A CA 1
ATOM 645 C C . THR A 1 82 ? -13.967 -7.432 14.784 1.00 68.88 82 THR A C 1
ATOM 647 O O . THR A 1 82 ? -14.164 -7.791 15.939 1.00 68.88 82 THR A O 1
ATOM 650 N N . ARG A 1 83 ? -14.771 -6.572 14.137 1.00 60.59 83 ARG A N 1
ATOM 651 C CA . ARG A 1 83 ? -15.939 -5.859 14.710 1.00 60.59 83 ARG A CA 1
ATOM 652 C C . ARG A 1 83 ? -16.785 -6.662 15.713 1.00 60.59 83 ARG A C 1
ATOM 654 O O . ARG A 1 83 ? -17.286 -6.084 16.664 1.00 60.59 83 ARG A O 1
ATOM 661 N N . LYS A 1 84 ? -16.913 -7.977 15.508 1.00 63.34 84 LYS A N 1
ATOM 662 C CA . LYS A 1 84 ? -17.663 -8.884 16.387 1.00 63.34 84 LYS A CA 1
ATOM 663 C C . LYS A 1 84 ? -17.128 -8.932 17.824 1.00 63.34 84 LYS A C 1
ATOM 665 O O . LYS A 1 84 ? -17.932 -9.026 18.737 1.00 63.34 84 LYS A O 1
ATOM 670 N N . LYS A 1 85 ? -15.807 -8.850 18.014 1.00 62.81 85 LYS A N 1
ATOM 671 C CA . LYS A 1 85 ? -15.174 -8.913 19.340 1.00 62.81 85 LYS A CA 1
ATOM 672 C C . LYS A 1 85 ? -15.281 -7.580 20.087 1.00 62.81 85 LYS A C 1
ATOM 674 O O . LYS A 1 85 ? -15.585 -7.569 21.264 1.00 62.81 85 LYS A O 1
ATOM 679 N N . LEU A 1 86 ? -15.159 -6.454 19.371 1.00 64.94 86 LEU A N 1
ATOM 680 C CA . LEU A 1 86 ? -15.440 -5.144 19.968 1.00 64.94 86 LEU A CA 1
ATOM 681 C C . LEU A 1 86 ? -16.893 -5.071 20.459 1.00 64.94 86 LEU A C 1
ATOM 683 O O . LEU A 1 86 ? -17.120 -4.691 21.592 1.00 64.94 86 LEU A O 1
ATOM 687 N N . GLN A 1 87 ? -17.868 -5.504 19.650 1.00 63.38 87 GLN A N 1
ATOM 688 C CA . GLN A 1 87 ? -19.279 -5.469 20.055 1.00 63.38 87 GLN A CA 1
ATOM 689 C C . GLN A 1 87 ? -19.612 -6.370 21.252 1.00 63.38 87 GLN A C 1
ATOM 691 O O . GLN A 1 87 ? -20.483 -5.990 22.027 1.00 63.38 87 GLN A O 1
ATOM 696 N N . SER A 1 88 ? -18.962 -7.531 21.415 1.00 64.50 88 SER A N 1
ATOM 697 C CA . SER A 1 88 ? -19.191 -8.376 22.598 1.00 64.50 88 SER A CA 1
ATOM 698 C C . SER A 1 88 ? -18.649 -7.733 23.869 1.00 64.50 88 SER A C 1
ATOM 700 O O . SER A 1 88 ? -19.312 -7.782 24.900 1.00 64.50 88 SER A O 1
ATOM 702 N N . ASP A 1 89 ? -17.487 -7.087 23.779 1.00 63.69 89 ASP A N 1
ATOM 703 C CA . ASP A 1 89 ? -16.833 -6.469 24.933 1.00 63.69 89 ASP A CA 1
ATOM 704 C C . ASP A 1 89 ? -17.533 -5.152 25.315 1.00 63.69 89 ASP A C 1
ATOM 706 O O . ASP A 1 89 ? -17.732 -4.863 26.495 1.00 63.69 89 ASP A O 1
ATOM 710 N N . THR A 1 90 ? -18.013 -4.384 24.328 1.00 60.81 90 THR A N 1
ATOM 711 C CA . THR A 1 90 ? -18.816 -3.175 24.572 1.00 60.81 90 THR A CA 1
ATOM 712 C C . THR A 1 90 ? -20.176 -3.503 25.195 1.00 60.81 90 THR A C 1
ATOM 714 O O . THR A 1 90 ? -20.646 -2.737 26.032 1.00 60.81 90 THR A O 1
ATOM 717 N N . HIS A 1 91 ? -20.786 -4.653 24.870 1.00 55.53 91 HIS A N 1
ATOM 718 C CA . HIS A 1 91 ? -22.088 -5.052 25.423 1.00 55.53 91 HIS A CA 1
ATOM 719 C C . HIS A 1 91 ? -22.078 -5.267 26.947 1.00 55.53 91 HIS A C 1
ATOM 721 O O . HIS A 1 91 ? -23.136 -5.193 27.567 1.00 55.53 91 HIS A O 1
ATOM 727 N N . TYR A 1 92 ? -20.908 -5.495 27.556 1.00 58.75 92 TYR A N 1
ATOM 728 C CA . TYR A 1 92 ? -20.770 -5.679 29.005 1.00 58.75 92 TYR A CA 1
ATOM 729 C C . TYR A 1 92 ? -20.643 -4.350 29.775 1.00 58.75 92 TYR A C 1
ATOM 731 O O . TYR A 1 92 ? -21.006 -4.275 30.944 1.00 58.75 92 TYR A O 1
ATOM 739 N N . SER A 1 93 ? -20.185 -3.275 29.121 1.00 55.97 93 SER A N 1
ATOM 740 C CA . SER A 1 93 ? -20.059 -1.936 29.731 1.00 55.97 93 SER A CA 1
ATOM 741 C C . SER A 1 93 ? -21.256 -1.018 29.473 1.00 55.97 93 SER A C 1
ATOM 743 O O . SER A 1 93 ? -21.279 0.120 29.938 1.00 55.97 93 SER A O 1
ATOM 745 N N . GLN A 1 94 ? -22.258 -1.479 28.728 1.00 54.50 94 GLN A N 1
ATOM 746 C CA . GLN A 1 94 ? -23.326 -0.634 28.208 1.00 54.50 94 GLN A CA 1
ATOM 747 C C . GLN A 1 94 ? -24.533 -0.534 29.151 1.00 54.50 94 GLN A C 1
ATOM 749 O O . GLN A 1 94 ? -25.668 -0.728 28.723 1.00 54.50 94 GLN A O 1
ATOM 754 N N . THR A 1 95 ? -24.311 -0.231 30.433 1.00 55.34 95 THR A N 1
ATOM 755 C CA . THR A 1 95 ? -25.416 -0.116 31.395 1.00 55.34 95 THR A CA 1
ATOM 756 C C . THR A 1 95 ? -26.011 1.280 31.552 1.00 55.34 95 THR A C 1
ATOM 758 O O . THR A 1 95 ? -27.098 1.330 32.106 1.00 55.34 95 THR A O 1
ATOM 761 N N . HIS A 1 96 ? -25.442 2.402 31.063 1.00 58.66 96 HIS A N 1
ATOM 762 C CA . HIS A 1 96 ? -26.070 3.701 31.409 1.00 58.66 96 HIS A CA 1
ATOM 763 C C . HIS A 1 96 ? -25.835 4.969 30.547 1.00 58.66 96 HIS A C 1
ATOM 765 O O . HIS A 1 96 ? -25.791 6.058 31.108 1.00 58.66 96 HIS A O 1
ATOM 771 N N . ILE A 1 97 ? -25.759 4.919 29.207 1.00 58.62 97 ILE A N 1
ATOM 772 C CA . ILE A 1 97 ? -25.751 6.154 28.365 1.00 58.62 97 ILE A CA 1
ATOM 773 C C . ILE A 1 97 ? -26.634 5.972 27.098 1.00 58.62 97 ILE A C 1
ATOM 775 O O . ILE A 1 97 ? -26.815 4.836 26.661 1.00 58.62 97 ILE A O 1
ATOM 779 N N . PRO A 1 98 ? -27.264 7.013 26.502 1.00 61.53 98 PRO A N 1
ATOM 780 C CA . PRO A 1 98 ? -28.085 6.885 25.291 1.00 61.53 98 PRO A CA 1
ATOM 781 C C . PRO A 1 98 ? -27.184 6.805 24.040 1.00 61.53 98 PRO A C 1
ATOM 783 O O . PRO A 1 98 ? -26.691 7.803 23.521 1.00 61.53 98 PRO A O 1
ATOM 786 N N . ASN A 1 99 ? -26.945 5.585 23.556 1.00 67.62 99 ASN A N 1
ATOM 787 C CA . ASN A 1 99 ? -25.725 5.213 22.818 1.00 67.62 99 ASN A CA 1
ATOM 788 C C . ASN A 1 99 ? -25.789 5.243 21.277 1.00 67.62 99 ASN A C 1
ATOM 790 O O . ASN A 1 99 ? -24.975 4.603 20.609 1.00 67.62 99 ASN A O 1
ATOM 794 N N . GLY A 1 100 ? -26.735 5.959 20.667 1.00 79.44 100 GLY A N 1
ATOM 795 C CA . GLY A 1 100 ? -26.841 5.991 19.199 1.00 79.44 100 GLY A CA 1
ATOM 796 C C . GLY A 1 100 ? -25.691 6.749 18.521 1.00 79.44 100 GLY A C 1
ATOM 797 O O . GLY A 1 100 ? -25.125 6.293 17.527 1.00 79.44 100 GLY A O 1
ATOM 798 N N . ILE A 1 101 ? -25.321 7.909 19.069 1.00 81.56 101 ILE A N 1
ATOM 799 C CA . ILE A 1 101 ? -24.354 8.826 18.444 1.00 81.56 101 ILE A CA 1
ATOM 800 C C . ILE A 1 101 ? -22.924 8.289 18.556 1.00 81.56 101 ILE A C 1
ATOM 802 O O . ILE A 1 101 ? -22.184 8.336 17.572 1.00 81.56 101 ILE A O 1
ATOM 806 N N . GLU A 1 102 ? -22.546 7.722 19.703 1.00 82.31 102 GLU A N 1
ATOM 807 C CA . GLU A 1 102 ? -21.197 7.179 19.914 1.00 82.31 102 GLU A CA 1
ATOM 808 C C . GLU A 1 102 ? -20.900 6.015 18.964 1.00 82.31 102 GLU A C 1
ATOM 810 O O . GLU A 1 102 ? -19.866 6.013 18.297 1.00 82.31 102 GLU A O 1
ATOM 815 N N . GLN A 1 103 ? -21.853 5.094 18.775 1.00 82.69 103 GLN A N 1
ATOM 816 C CA . GLN A 1 103 ? -21.701 3.992 17.816 1.00 82.69 103 GLN A CA 1
ATOM 817 C C . GLN A 1 103 ? -21.532 4.491 16.372 1.00 82.69 103 GLN A C 1
ATOM 819 O O . GLN A 1 103 ? -20.742 3.941 15.593 1.00 82.69 103 GLN A O 1
ATOM 824 N N . ILE A 1 104 ? -22.254 5.553 15.995 1.00 86.31 104 ILE A N 1
ATOM 825 C CA . ILE A 1 104 ? -22.101 6.193 14.681 1.00 86.31 104 ILE A CA 1
ATOM 826 C C . ILE A 1 104 ? -20.707 6.821 14.556 1.00 86.31 104 ILE A C 1
ATOM 828 O O . ILE A 1 104 ? -20.073 6.692 13.499 1.00 86.31 104 ILE A O 1
ATOM 832 N N . LEU A 1 105 ? -20.214 7.470 15.613 1.00 86.75 105 LEU A N 1
ATOM 833 C CA . LEU A 1 105 ? -18.898 8.103 15.640 1.00 86.75 105 LEU A CA 1
ATOM 834 C C . LEU A 1 105 ? -17.778 7.065 15.519 1.00 86.75 105 LEU A C 1
ATOM 836 O O . LEU A 1 105 ? -16.926 7.191 14.638 1.00 86.75 105 LEU A O 1
ATOM 840 N N . GLU A 1 106 ? -17.820 5.992 16.310 1.00 85.50 106 GLU A N 1
ATOM 841 C CA . GLU A 1 106 ? -16.840 4.904 16.255 1.00 85.50 106 GLU A CA 1
ATOM 842 C C . GLU A 1 106 ? -16.791 4.243 14.879 1.00 85.50 106 GLU A C 1
ATOM 844 O O . GLU A 1 106 ? -15.714 3.979 14.334 1.00 85.50 106 GLU A O 1
ATOM 849 N N . LYS A 1 107 ? -17.959 3.994 14.275 1.00 85.62 107 LYS A N 1
ATOM 850 C CA . LYS A 1 107 ? -18.048 3.436 12.921 1.00 85.62 107 LYS A CA 1
ATOM 851 C C . LYS A 1 107 ? -17.410 4.372 11.893 1.00 85.62 107 LYS A C 1
ATOM 853 O O . LYS A 1 107 ? -16.724 3.892 10.986 1.00 85.62 107 LYS A O 1
ATOM 858 N N . ARG A 1 108 ? -17.605 5.690 12.026 1.00 87.88 108 ARG A N 1
ATOM 859 C CA . ARG A 1 108 ? -16.972 6.696 11.157 1.00 87.88 108 ARG A CA 1
ATOM 860 C C . ARG A 1 108 ? -15.459 6.743 11.366 1.00 87.88 108 ARG A C 1
ATOM 862 O O . ARG A 1 108 ? -14.736 6.676 10.375 1.00 87.88 108 ARG A O 1
ATOM 869 N N . ILE A 1 109 ? -14.984 6.793 12.611 1.00 88.56 109 ILE A N 1
ATOM 870 C CA . ILE A 1 109 ? -13.549 6.808 12.946 1.00 88.56 109 ILE A CA 1
ATOM 871 C C . ILE A 1 109 ? -12.859 5.564 12.381 1.00 88.56 109 ILE A C 1
ATOM 873 O O . ILE A 1 109 ? -11.867 5.693 11.668 1.00 88.56 109 ILE A O 1
ATOM 877 N N . ASN A 1 110 ? -13.429 4.378 12.604 1.00 85.56 110 ASN A N 1
ATOM 878 C CA . ASN A 1 110 ? -12.895 3.120 12.081 1.00 85.56 110 ASN A CA 1
ATOM 879 C C . ASN A 1 110 ? -12.814 3.109 10.551 1.00 85.56 110 ASN A C 1
ATOM 881 O O . ASN A 1 110 ? -11.833 2.624 9.988 1.00 85.56 110 ASN A O 1
ATOM 885 N N . ASN A 1 111 ? -13.822 3.655 9.864 1.00 86.12 111 ASN A N 1
ATOM 886 C CA . ASN A 1 111 ? -13.771 3.783 8.411 1.00 86.12 111 ASN A CA 1
ATOM 887 C C . ASN A 1 111 ? -12.657 4.742 7.9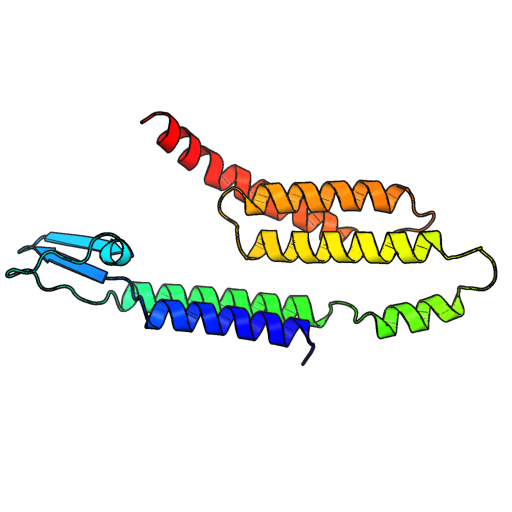67 1.00 86.12 111 ASN A C 1
ATOM 889 O O . ASN A 1 111 ? -11.915 4.394 7.051 1.00 86.12 111 ASN A O 1
ATOM 893 N N . TYR A 1 112 ? -12.503 5.906 8.608 1.00 87.88 112 TYR A N 1
ATOM 894 C CA . TYR A 1 112 ? -11.429 6.849 8.273 1.00 87.88 112 TYR A CA 1
ATOM 895 C C . TYR A 1 112 ? -10.039 6.262 8.528 1.00 87.88 112 TYR A C 1
ATOM 897 O O . TYR A 1 112 ? -9.184 6.368 7.654 1.00 87.88 112 TYR A O 1
ATOM 905 N N . LEU A 1 113 ? -9.821 5.596 9.669 1.00 85.69 113 LEU A N 1
ATOM 906 C CA . LEU A 1 113 ? -8.554 4.921 9.979 1.00 85.69 113 LEU A CA 1
ATOM 907 C C . LEU A 1 113 ? -8.230 3.845 8.948 1.00 85.69 113 LEU A C 1
ATOM 909 O O . LEU A 1 113 ? -7.111 3.776 8.449 1.00 85.69 113 LEU A O 1
ATOM 913 N N . LYS A 1 114 ? -9.220 3.010 8.620 1.00 84.00 114 LYS A N 1
ATOM 914 C CA . LYS A 1 114 ? -9.048 1.917 7.668 1.00 84.00 114 LYS A CA 1
ATOM 915 C C . LYS A 1 114 ? -8.650 2.447 6.293 1.00 84.00 114 LYS A C 1
ATOM 917 O O . LYS A 1 114 ? -7.712 1.928 5.699 1.00 84.00 114 LYS A O 1
ATOM 922 N N . TRP A 1 115 ? -9.345 3.467 5.793 1.00 83.12 115 TRP A N 1
ATOM 923 C CA . TRP A 1 115 ? -9.000 4.070 4.508 1.00 83.12 115 TRP A CA 1
ATOM 924 C C . TRP A 1 115 ? -7.653 4.786 4.565 1.00 83.12 115 TRP A C 1
ATOM 926 O O . TRP A 1 115 ? -6.834 4.553 3.686 1.00 83.12 115 TRP A O 1
ATOM 936 N N . GLY A 1 116 ? -7.373 5.566 5.613 1.00 84.38 116 GLY A N 1
ATOM 937 C CA . GLY A 1 116 ? -6.087 6.248 5.780 1.00 84.38 116 GLY A CA 1
ATOM 938 C C . GLY A 1 116 ? -4.897 5.285 5.793 1.00 84.38 116 GLY A C 1
ATOM 939 O O . GLY A 1 116 ? -3.893 5.548 5.137 1.00 84.38 116 GLY A O 1
ATOM 940 N N . PHE A 1 117 ? -5.041 4.138 6.460 1.00 83.69 117 PHE A N 1
ATOM 941 C CA . PHE A 1 117 ? -4.028 3.083 6.487 1.00 83.69 117 PHE A CA 1
ATOM 942 C C . PHE A 1 117 ? -3.855 2.390 5.128 1.00 83.69 117 PHE A C 1
ATOM 944 O O . PHE A 1 117 ? -2.739 2.119 4.701 1.00 83.69 117 PHE A O 1
ATOM 951 N N . VAL A 1 118 ? -4.951 2.114 4.413 1.00 81.88 118 VAL A N 1
ATOM 952 C CA . VAL A 1 118 ? -4.868 1.536 3.062 1.00 81.88 118 VAL A CA 1
ATOM 953 C C . VAL A 1 118 ? -4.212 2.523 2.091 1.00 81.88 118 VAL A C 1
ATOM 955 O O . VAL A 1 118 ? -3.332 2.132 1.331 1.00 81.88 118 VAL A O 1
ATOM 958 N N . PHE A 1 119 ? -4.587 3.803 2.138 1.00 82.06 119 PHE A N 1
ATOM 959 C CA . PHE A 1 119 ? -4.019 4.830 1.262 1.00 82.06 119 PHE A CA 1
ATOM 960 C C . PHE A 1 119 ? -2.539 5.098 1.537 1.00 82.06 119 PHE A C 1
ATOM 962 O O . PHE A 1 119 ? -1.793 5.302 0.579 1.00 82.06 119 PHE A O 1
ATOM 969 N N . SER A 1 120 ? -2.093 5.036 2.798 1.00 80.75 120 SER A N 1
ATOM 970 C CA . SER A 1 120 ? -0.670 5.205 3.119 1.00 80.75 120 SER A CA 1
ATOM 971 C C . SER A 1 120 ? 0.201 4.076 2.562 1.00 80.75 120 SER A C 1
ATOM 973 O O . SER A 1 120 ? 1.353 4.312 2.210 1.00 80.75 120 SER A O 1
ATOM 975 N N . LEU A 1 121 ? -0.350 2.866 2.437 1.00 73.12 121 LEU A N 1
ATOM 976 C CA . LEU A 1 121 ? 0.360 1.707 1.895 1.00 73.12 121 LEU A CA 1
ATOM 977 C C . LEU A 1 121 ? 0.326 1.638 0.370 1.00 73.12 121 LEU A C 1
ATOM 979 O O . LEU A 1 121 ? 1.321 1.280 -0.253 1.00 73.12 121 LEU A O 1
ATOM 983 N N . VAL A 1 122 ? -0.819 1.952 -0.234 1.00 72.25 122 VAL A N 1
ATOM 984 C CA . VAL A 1 122 ? -1.008 1.833 -1.688 1.00 72.25 122 VAL A CA 1
ATOM 985 C C . VAL A 1 122 ? -0.334 2.983 -2.440 1.00 72.25 122 VAL A C 1
ATOM 987 O O . VAL A 1 122 ? 0.112 2.797 -3.570 1.00 72.25 122 VAL A O 1
ATOM 990 N N . TRP A 1 123 ? -0.221 4.163 -1.827 1.00 71.12 123 TRP A N 1
ATOM 991 C CA . TRP A 1 123 ? 0.291 5.363 -2.485 1.00 71.12 123 TRP A CA 1
ATOM 992 C C . TRP A 1 123 ? 1.252 6.142 -1.581 1.00 71.12 123 TRP A C 1
ATOM 994 O O . TRP A 1 123 ? 0.956 7.234 -1.098 1.00 71.12 123 TRP A O 1
ATOM 1004 N N . MET A 1 124 ? 2.463 5.606 -1.412 1.00 64.81 124 MET A N 1
ATOM 1005 C CA . MET A 1 124 ? 3.570 6.356 -0.799 1.00 64.81 124 MET A CA 1
ATOM 1006 C C . MET A 1 124 ? 4.055 7.551 -1.647 1.00 64.81 124 MET A C 1
ATOM 1008 O O . MET A 1 124 ? 4.796 8.390 -1.145 1.00 64.81 124 MET A O 1
ATOM 1012 N N . PHE A 1 125 ? 3.630 7.667 -2.910 1.00 64.00 125 PHE A N 1
ATOM 1013 C CA . PH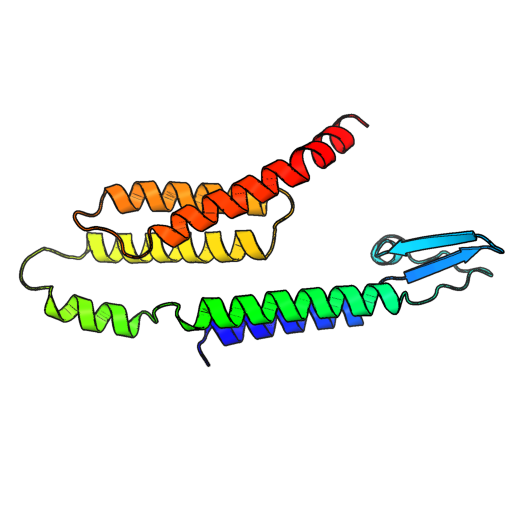E A 1 125 ? 4.070 8.707 -3.842 1.00 64.00 125 PHE A CA 1
ATOM 1014 C C . PHE A 1 125 ? 3.031 9.843 -3.939 1.00 64.00 125 PHE A C 1
ATOM 1016 O O . PHE A 1 125 ? 2.112 9.807 -4.756 1.00 64.00 125 PHE A O 1
ATOM 1023 N N . GLY A 1 126 ? 3.172 10.868 -3.092 1.00 71.06 126 GLY A N 1
ATOM 1024 C CA . GLY A 1 126 ? 2.454 12.147 -3.212 1.00 71.06 126 GLY A CA 1
ATOM 1025 C C . GLY A 1 126 ? 1.035 12.159 -2.629 1.00 71.06 126 GLY A C 1
ATOM 1026 O O . GLY A 1 126 ? 0.848 12.436 -1.444 1.00 71.06 126 GLY A O 1
ATOM 1027 N N . LEU A 1 127 ? 0.019 11.900 -3.460 1.00 78.19 127 LEU A N 1
ATOM 1028 C CA . LEU A 1 127 ? -1.394 12.144 -3.114 1.00 78.19 127 LEU A CA 1
ATOM 1029 C C . LEU A 1 127 ? -1.923 11.233 -1.995 1.00 78.19 127 LEU A C 1
ATOM 1031 O O . LEU A 1 127 ? -2.650 11.702 -1.119 1.00 78.19 127 LEU A O 1
ATOM 1035 N N . GLY A 1 128 ? -1.540 9.952 -1.970 1.00 82.88 128 GLY A N 1
ATOM 1036 C CA . GLY A 1 128 ? -1.979 9.027 -0.910 1.00 82.88 128 GLY A CA 1
ATOM 1037 C C . GLY A 1 128 ? -1.450 9.410 0.470 1.00 82.88 128 GLY A C 1
ATOM 1038 O O . GLY A 1 128 ? -2.170 9.294 1.460 1.00 82.88 128 GLY A O 1
ATOM 1039 N N . SER A 1 129 ? -0.241 9.967 0.510 1.00 84.94 129 SER A N 1
ATOM 1040 C CA . SER A 1 129 ? 0.401 10.503 1.710 1.00 84.94 129 SER A CA 1
ATOM 1041 C C . SER A 1 129 ? -0.391 11.670 2.314 1.00 84.94 129 SER A C 1
ATOM 1043 O O . SER A 1 129 ? -0.630 11.719 3.521 1.00 84.94 129 SER A O 1
ATOM 1045 N N . ALA A 1 130 ? -0.878 12.587 1.473 1.00 87.56 130 ALA A N 1
ATOM 1046 C CA . ALA A 1 130 ? -1.729 13.691 1.917 1.00 87.56 130 ALA A CA 1
ATOM 1047 C C . ALA A 1 130 ? -3.096 13.192 2.420 1.00 87.56 130 ALA A C 1
ATOM 1049 O O . ALA A 1 130 ? -3.577 13.632 3.469 1.00 87.56 130 ALA A O 1
ATOM 1050 N N . ILE A 1 131 ? -3.703 12.229 1.715 1.00 89.69 131 ILE A N 1
ATOM 1051 C CA . ILE A 1 131 ? -4.979 11.620 2.115 1.00 89.69 131 ILE A CA 1
ATOM 1052 C C . ILE A 1 131 ? -4.836 10.894 3.461 1.00 89.69 131 ILE A C 1
ATOM 1054 O O . ILE A 1 131 ? -5.717 11.029 4.313 1.00 89.69 131 ILE A O 1
ATOM 1058 N N . SER A 1 132 ? -3.734 10.173 3.702 1.00 90.94 132 SER A N 1
ATOM 1059 C CA . SER A 1 132 ? -3.527 9.470 4.974 1.00 90.94 132 SER A CA 1
ATOM 1060 C C . SER A 1 132 ? -3.400 10.439 6.148 1.00 90.94 132 SER A C 1
ATOM 1062 O O . SER A 1 132 ? -4.027 10.211 7.186 1.00 90.94 132 SER A O 1
ATOM 1064 N N . ILE A 1 133 ? -2.668 11.547 5.980 1.00 91.38 133 ILE A N 1
ATOM 1065 C CA . ILE A 1 133 ? -2.578 12.616 6.989 1.00 91.38 133 ILE A CA 1
ATOM 1066 C C . ILE A 1 133 ? -3.963 13.214 7.246 1.00 91.38 133 ILE A C 1
ATOM 1068 O O . ILE A 1 133 ? -4.365 13.354 8.402 1.00 91.38 133 ILE A O 1
ATOM 1072 N N . PHE A 1 134 ? -4.722 13.522 6.191 1.00 93.81 134 PHE A N 1
ATOM 1073 C CA . PHE A 1 134 ? -6.060 14.096 6.325 1.00 93.81 134 PHE A CA 1
ATOM 1074 C C . PHE A 1 134 ? -7.028 13.151 7.056 1.00 93.81 134 PHE A C 1
ATOM 1076 O O . PHE A 1 134 ? -7.760 13.575 7.956 1.00 93.81 134 PHE A O 1
ATOM 1083 N N . CYS A 1 135 ? -7.008 11.856 6.725 1.00 91.88 135 CYS A N 1
ATOM 1084 C CA . CYS A 1 135 ? -7.787 10.836 7.425 1.00 91.88 135 CYS A CA 1
ATOM 1085 C C . CYS A 1 135 ? -7.374 10.712 8.899 1.00 91.88 135 CYS A C 1
ATOM 1087 O O . CYS A 1 135 ? -8.253 10.669 9.764 1.00 91.88 135 CYS A O 1
ATOM 1089 N N . GLY A 1 136 ? -6.068 10.707 9.190 1.00 91.19 136 GLY A N 1
ATOM 1090 C CA . GLY A 1 136 ? -5.533 10.691 10.555 1.00 91.19 136 GLY A CA 1
ATOM 1091 C C . GLY A 1 136 ? -5.983 11.906 11.370 1.00 91.19 136 GLY A C 1
ATOM 1092 O O . GLY A 1 136 ? -6.476 11.754 12.489 1.00 91.19 136 GLY A O 1
ATOM 1093 N N . TRP A 1 137 ? -5.933 13.098 10.775 1.00 94.75 137 TRP A N 1
ATOM 1094 C CA . TRP A 1 137 ? -6.382 14.345 11.397 1.00 94.75 137 TRP A CA 1
ATOM 1095 C C . TRP A 1 137 ? -7.874 14.370 11.693 1.00 94.75 137 TRP A C 1
ATOM 1097 O O . TRP A 1 137 ? -8.292 14.710 12.806 1.00 94.75 137 TRP A O 1
ATOM 1107 N N . LYS A 1 138 ? -8.694 13.949 10.729 1.00 92.75 138 LYS A N 1
ATOM 1108 C CA . LYS A 1 138 ? -10.142 13.880 10.923 1.00 92.75 138 LYS A CA 1
ATOM 1109 C C . LYS A 1 138 ? -10.508 12.855 11.997 1.00 92.75 138 LYS A C 1
ATOM 1111 O O . LYS A 1 138 ? -11.352 13.144 12.845 1.00 92.75 138 LYS A O 1
ATOM 1116 N N . ALA A 1 139 ? -9.844 11.699 12.008 1.00 90.62 139 ALA A N 1
ATOM 1117 C CA . ALA A 1 139 ? -10.023 10.690 13.046 1.00 90.62 139 ALA A CA 1
ATOM 1118 C C . ALA A 1 139 ? -9.609 11.205 14.433 1.00 90.62 139 ALA A C 1
ATOM 1120 O O . ALA A 1 139 ? -10.339 10.985 15.394 1.00 90.62 139 ALA A O 1
ATOM 1121 N N . GLN A 1 140 ? -8.505 11.952 14.532 1.00 93.44 140 GLN A N 1
ATOM 1122 C CA . GLN A 1 140 ? -8.058 12.566 15.784 1.00 93.44 140 GLN A CA 1
ATOM 1123 C C . GLN A 1 140 ? -9.042 13.620 16.303 1.00 93.44 140 GLN A C 1
ATOM 1125 O O . GLN A 1 140 ? -9.267 13.716 17.509 1.00 93.44 140 GLN A O 1
ATOM 1130 N N . ARG A 1 141 ? -9.640 14.425 15.416 1.00 92.81 141 ARG A N 1
ATOM 1131 C CA . ARG A 1 141 ? -10.684 15.378 15.822 1.00 92.81 141 ARG A CA 1
ATOM 1132 C C . ARG A 1 141 ? -11.920 14.663 16.357 1.00 92.81 141 ARG A C 1
ATOM 1134 O O . ARG A 1 141 ? -12.430 15.062 17.396 1.00 92.81 141 ARG A O 1
ATOM 1141 N N . LEU A 1 142 ? -12.361 13.603 15.684 1.00 88.75 142 LEU A N 1
ATOM 1142 C CA . LEU A 1 142 ? -13.508 12.811 16.127 1.00 88.75 142 LEU A CA 1
ATOM 1143 C C . LEU A 1 142 ? -13.217 12.057 17.432 1.00 88.75 142 LEU A C 1
ATOM 1145 O O . LEU A 1 142 ? -14.085 11.988 18.291 1.00 88.75 142 LEU A O 1
ATOM 1149 N N . SER A 1 143 ? -11.995 11.554 17.641 1.00 88.94 143 SER A N 1
ATOM 1150 C CA . SER A 1 143 ? -11.654 10.853 18.885 1.00 88.94 143 SER A CA 1
ATOM 1151 C C . SER A 1 143 ? -11.656 11.772 20.106 1.00 88.94 143 SER A C 1
ATOM 1153 O O . SER A 1 143 ? -11.895 11.300 21.207 1.00 88.94 143 SER A O 1
ATOM 1155 N N . LYS A 1 144 ? -11.408 13.080 19.933 1.00 90.00 144 LYS A N 1
ATOM 1156 C CA . LYS A 1 144 ? -11.519 14.069 21.021 1.00 90.00 144 LYS A CA 1
ATOM 1157 C C . LYS A 1 144 ? -12.964 14.313 21.471 1.00 90.00 144 LYS A C 1
ATOM 1159 O O . LYS A 1 144 ? -13.157 14.898 22.527 1.00 90.00 144 LYS A O 1
ATOM 1164 N N . GLN A 1 145 ? -13.954 13.917 20.667 1.00 88.69 145 GLN A N 1
ATOM 1165 C CA . GLN A 1 145 ? -15.373 14.021 21.022 1.00 88.69 145 GLN A CA 1
ATOM 1166 C C . GLN A 1 145 ? -15.863 12.815 21.837 1.00 88.69 145 GLN A C 1
ATOM 1168 O O . GLN A 1 145 ? -16.983 12.847 22.331 1.00 88.69 145 GLN A O 1
ATOM 1173 N N . LEU A 1 146 ? -15.051 11.760 21.961 1.00 83.62 146 LEU A N 1
ATOM 1174 C CA . LEU A 1 146 ? -15.357 10.600 22.793 1.00 83.62 146 LEU A CA 1
ATOM 1175 C C . LEU A 1 146 ? -14.846 10.844 24.216 1.00 83.62 146 LEU A C 1
ATOM 1177 O O . LEU A 1 146 ? -13.729 11.326 24.404 1.00 83.62 146 LEU A O 1
ATOM 1181 N N . SER A 1 147 ? -15.644 10.465 25.212 1.00 79.75 147 SER A N 1
ATOM 1182 C CA . SER A 1 147 ? -15.297 10.621 26.633 1.00 79.75 147 SER A CA 1
ATOM 1183 C C . SER A 1 147 ? -14.218 9.640 27.116 1.00 79.75 147 SER A C 1
ATOM 1185 O O . SER A 1 147 ? -13.664 9.820 28.196 1.00 79.75 147 SER A O 1
ATOM 1187 N N . TYR A 1 148 ? -13.903 8.603 26.333 1.00 79.38 148 TYR A N 1
ATOM 1188 C CA . TYR A 1 148 ? -12.972 7.533 26.695 1.00 79.38 148 TYR A CA 1
ATOM 1189 C C . TYR A 1 148 ? -11.737 7.484 25.778 1.00 79.38 148 TYR A C 1
ATOM 1191 O O . TYR A 1 148 ? -11.800 7.869 24.604 1.00 79.38 148 TYR A O 1
ATOM 1199 N N . PRO A 1 149 ? -10.591 6.986 26.283 1.00 78.06 149 PRO A N 1
ATOM 1200 C CA . PRO A 1 149 ? -9.379 6.845 25.488 1.00 78.06 149 PRO A CA 1
ATOM 1201 C C . PRO A 1 149 ? -9.585 5.834 24.355 1.00 78.06 149 PRO A C 1
ATOM 1203 O O . PRO A 1 149 ? -9.813 4.647 24.577 1.00 78.06 149 PRO A O 1
ATOM 1206 N N . TYR A 1 150 ? -9.478 6.311 23.114 1.00 78.00 150 TYR A N 1
ATOM 1207 C CA . TYR A 1 150 ? -9.651 5.471 21.933 1.00 78.00 150 TYR A CA 1
ATOM 1208 C C . TYR A 1 150 ? -8.457 4.507 21.758 1.00 78.00 150 TYR A C 1
ATOM 1210 O O . TYR A 1 150 ? -7.315 4.971 21.638 1.00 78.00 150 TYR A O 1
ATOM 1218 N N . PRO A 1 151 ? -8.678 3.178 21.679 1.00 75.88 151 PRO A N 1
ATOM 1219 C CA . PRO A 1 151 ? -7.602 2.179 21.715 1.00 75.88 151 PRO A CA 1
ATOM 1220 C C . PRO A 1 151 ? -6.661 2.214 20.496 1.00 75.88 151 PRO A C 1
ATOM 1222 O O . PRO A 1 151 ? -5.551 1.690 20.551 1.00 75.88 151 PRO A O 1
ATOM 1225 N N . PHE A 1 152 ? -7.045 2.877 19.398 1.00 78.75 152 PHE A N 1
ATOM 1226 C CA . PHE A 1 152 ? -6.248 2.949 18.161 1.00 78.75 152 PHE A CA 1
ATOM 1227 C C . PHE A 1 152 ? -5.460 4.252 17.999 1.00 78.75 152 PHE A C 1
ATOM 1229 O O . PHE A 1 152 ? -5.174 4.677 16.876 1.00 78.75 152 PHE A O 1
ATOM 1236 N N . ARG A 1 153 ? -5.075 4.901 19.103 1.00 84.25 153 ARG A N 1
ATOM 1237 C CA . ARG A 1 153 ? -4.255 6.125 19.059 1.00 84.25 153 ARG A CA 1
ATOM 1238 C C . ARG A 1 153 ? -2.945 5.933 18.276 1.00 84.25 153 ARG A C 1
ATOM 1240 O O . ARG A 1 153 ? -2.496 6.863 17.608 1.00 84.25 153 ARG A O 1
ATOM 1247 N N . TRP A 1 154 ? -2.377 4.727 18.296 1.00 84.56 154 TRP A N 1
ATOM 1248 C CA . TRP A 1 154 ? -1.169 4.381 17.542 1.00 84.56 154 TRP A CA 1
ATOM 1249 C C . TRP A 1 154 ? -1.382 4.384 16.018 1.00 84.56 154 TRP A C 1
ATOM 1251 O O . TRP A 1 154 ? -0.489 4.797 15.287 1.00 84.56 154 TRP A O 1
ATOM 1261 N N . VAL A 1 155 ? -2.570 4.010 15.519 1.00 84.88 155 VAL A N 1
ATOM 1262 C CA . VAL A 1 155 ? -2.873 4.008 14.071 1.00 84.88 155 VAL A CA 1
ATOM 1263 C C . VAL A 1 155 ? -2.980 5.436 13.534 1.00 84.88 155 VAL A C 1
ATOM 1265 O O . VAL A 1 155 ? -2.560 5.722 12.413 1.00 84.88 155 VAL A O 1
ATOM 1268 N N . ILE A 1 156 ? -3.507 6.357 14.346 1.00 90.19 156 ILE A N 1
ATOM 1269 C CA . ILE A 1 156 ? -3.520 7.791 14.023 1.00 90.19 156 ILE A CA 1
ATOM 1270 C C . ILE A 1 156 ? -2.080 8.299 13.886 1.00 90.19 156 ILE A C 1
ATOM 1272 O O . ILE A 1 156 ? -1.746 8.946 12.896 1.00 90.19 156 ILE A O 1
ATOM 1276 N N . TRP A 1 157 ? -1.219 7.950 14.845 1.00 91.94 157 TRP A N 1
ATOM 1277 C CA . TRP A 1 157 ? 0.208 8.278 14.802 1.00 91.94 157 TRP A CA 1
ATOM 1278 C C . TRP A 1 157 ? 0.911 7.688 13.575 1.00 91.94 157 TRP A C 1
ATOM 1280 O O . TRP A 1 157 ? 1.664 8.389 12.903 1.00 91.94 157 TRP A O 1
ATOM 1290 N N . TRP A 1 158 ? 0.603 6.439 13.226 1.00 87.56 158 TRP A N 1
ATOM 1291 C CA . TRP A 1 158 ? 1.117 5.787 12.024 1.00 87.56 158 TRP A CA 1
ATOM 1292 C C . TRP A 1 158 ? 0.768 6.560 10.747 1.00 87.56 158 TRP A C 1
ATOM 1294 O O . TRP A 1 158 ? 1.636 6.780 9.904 1.00 87.56 158 TRP A O 1
ATOM 1304 N N . CYS A 1 159 ? -0.479 7.028 10.615 1.00 89.12 159 CYS A N 1
ATOM 1305 C CA . CYS A 1 159 ? -0.913 7.807 9.451 1.00 89.12 159 CYS A CA 1
ATOM 1306 C C . CYS A 1 159 ? -0.112 9.107 9.280 1.00 89.12 159 CYS A C 1
ATOM 1308 O O . CYS A 1 159 ? 0.157 9.500 8.144 1.00 89.12 159 CYS A O 1
ATOM 1310 N N . TYR A 1 160 ? 0.287 9.748 10.384 1.00 91.94 160 TYR A N 1
ATOM 1311 C CA . TYR A 1 160 ? 1.125 10.946 10.355 1.00 91.94 160 TYR A CA 1
ATOM 1312 C C . TYR A 1 160 ? 2.587 10.649 10.050 1.00 91.94 160 TYR A C 1
ATOM 1314 O O . TYR A 1 160 ? 3.173 11.362 9.243 1.00 91.94 160 TYR 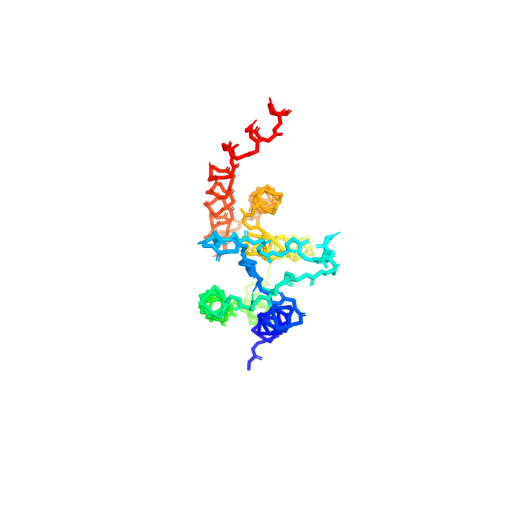A O 1
ATOM 1322 N N . ILE A 1 161 ? 3.173 9.613 10.656 1.00 91.00 161 ILE A N 1
ATOM 1323 C CA . ILE A 1 161 ? 4.577 9.265 10.406 1.00 91.00 161 ILE A CA 1
ATOM 1324 C C . ILE A 1 161 ? 4.755 8.833 8.952 1.00 91.00 161 ILE A C 1
ATOM 1326 O O . ILE A 1 161 ? 5.576 9.402 8.238 1.00 91.00 161 ILE A O 1
ATOM 1330 N N . VAL A 1 162 ? 3.959 7.865 8.493 1.00 87.19 162 VAL A N 1
ATOM 1331 C CA . VAL A 1 162 ? 4.087 7.332 7.130 1.00 87.19 162 VAL A CA 1
ATOM 1332 C C . VAL A 1 162 ? 3.675 8.379 6.099 1.00 87.19 162 VAL A C 1
ATOM 1334 O O . VAL A 1 162 ? 4.384 8.583 5.116 1.00 87.19 162 VAL A O 1
ATOM 1337 N N . GLY A 1 163 ? 2.575 9.094 6.352 1.00 87.50 163 GLY A N 1
ATOM 1338 C CA . GLY A 1 163 ? 2.119 10.170 5.478 1.00 87.50 163 GLY A CA 1
ATOM 1339 C C . GLY A 1 163 ? 3.096 11.349 5.420 1.00 87.50 163 GLY A C 1
ATOM 1340 O O . GLY A 1 163 ? 3.330 11.916 4.355 1.00 87.50 163 GLY A O 1
ATOM 1341 N N . GLY A 1 164 ? 3.710 11.715 6.543 1.00 89.31 164 GLY A N 1
ATOM 1342 C CA . GLY A 1 164 ? 4.717 12.773 6.596 1.00 89.31 164 GLY A CA 1
ATOM 1343 C C . GLY A 1 164 ? 6.004 12.372 5.879 1.00 89.31 164 GLY A C 1
ATOM 1344 O O . GLY A 1 164 ? 6.521 13.146 5.076 1.00 89.31 164 GLY A O 1
ATOM 1345 N N . ALA A 1 165 ? 6.476 11.142 6.102 1.00 87.75 165 ALA A N 1
ATOM 1346 C CA . ALA A 1 165 ? 7.661 10.602 5.441 1.00 87.75 165 ALA A CA 1
ATOM 1347 C C . ALA A 1 165 ? 7.493 10.538 3.915 1.00 87.75 165 ALA A C 1
ATOM 1349 O O . ALA A 1 165 ? 8.400 10.938 3.187 1.00 87.75 165 ALA A O 1
ATOM 1350 N N . GLY A 1 166 ? 6.327 10.100 3.425 1.00 84.62 166 GLY A N 1
ATOM 1351 C CA . GLY A 1 166 ? 6.042 10.073 1.989 1.00 84.62 166 GLY A CA 1
ATOM 1352 C C . GLY A 1 166 ? 6.066 11.467 1.356 1.00 84.62 166 GLY A C 1
ATOM 1353 O O . GLY A 1 166 ? 6.658 11.643 0.295 1.00 84.62 166 GLY A O 1
ATOM 1354 N N . ILE A 1 167 ? 5.518 12.488 2.026 1.00 87.62 167 ILE A N 1
ATOM 1355 C CA . ILE A 1 167 ? 5.598 13.872 1.530 1.00 87.62 167 ILE A CA 1
ATOM 1356 C C . ILE A 1 167 ? 7.052 14.349 1.519 1.00 87.62 167 ILE A C 1
ATOM 1358 O O . ILE A 1 167 ? 7.510 14.825 0.487 1.00 87.62 167 ILE A O 1
ATOM 1362 N N . LEU A 1 168 ? 7.789 14.180 2.621 1.00 89.44 168 LEU A N 1
ATOM 1363 C CA . LEU A 1 168 ? 9.181 14.632 2.744 1.00 89.44 168 LEU A CA 1
ATOM 1364 C C . LEU A 1 168 ? 10.106 14.016 1.690 1.00 89.44 168 LEU A C 1
ATOM 1366 O O . LEU A 1 168 ? 10.914 14.727 1.096 1.00 89.44 168 LEU A O 1
ATOM 1370 N N . LEU A 1 169 ? 9.975 12.712 1.437 1.00 86.62 169 LEU A N 1
ATOM 1371 C CA . LEU A 1 169 ? 10.810 12.006 0.463 1.00 86.62 169 LEU A CA 1
ATOM 1372 C C . LEU A 1 169 ? 10.500 12.416 -0.983 1.00 86.62 169 LEU A C 1
ATOM 1374 O O . LEU A 1 169 ? 11.415 12.499 -1.801 1.00 86.62 169 LEU A O 1
ATOM 1378 N N . PHE A 1 170 ? 9.232 12.691 -1.306 1.00 81.94 170 PHE A N 1
ATOM 1379 C CA . PHE A 1 170 ? 8.808 13.005 -2.678 1.00 81.94 170 PHE A CA 1
ATOM 1380 C C . PHE A 1 170 ? 8.743 14.492 -3.013 1.00 81.94 170 PHE A C 1
ATOM 1382 O O . PHE A 1 170 ? 8.712 14.848 -4.194 1.00 81.94 170 PHE A O 1
ATOM 1389 N N . TRP A 1 171 ? 8.789 15.358 -2.004 1.00 84.44 171 TRP A N 1
ATOM 1390 C CA . TRP A 1 171 ? 8.816 16.810 -2.158 1.00 84.44 171 TRP A CA 1
ATOM 1391 C C . TRP A 1 171 ? 9.867 17.322 -3.165 1.00 84.44 171 TRP A C 1
ATOM 1393 O O . TRP A 1 171 ? 9.494 18.061 -4.080 1.00 84.44 171 TRP A O 1
ATOM 1403 N N . PRO A 1 172 ? 11.156 16.919 -3.098 1.00 83.25 172 PRO A N 1
ATOM 1404 C CA . PRO A 1 172 ? 12.172 17.431 -4.023 1.00 83.25 172 PRO A CA 1
ATOM 1405 C C . PRO A 1 172 ? 11.974 16.976 -5.476 1.00 83.25 172 PRO A C 1
ATOM 1407 O O . PRO A 1 172 ? 12.377 17.689 -6.394 1.00 83.25 172 PRO A O 1
ATOM 1410 N N . ILE A 1 173 ? 11.353 15.814 -5.705 1.00 84.12 173 ILE A N 1
ATOM 1411 C CA . ILE A 1 173 ? 11.083 15.301 -7.057 1.00 84.12 173 ILE A CA 1
ATOM 1412 C C . ILE A 1 173 ? 9.979 16.135 -7.718 1.00 84.12 173 ILE A C 1
ATOM 1414 O O . ILE A 1 173 ? 10.120 16.539 -8.870 1.00 84.12 173 ILE A O 1
ATOM 1418 N N . TRP A 1 174 ? 8.920 16.453 -6.969 1.00 80.75 174 TRP A N 1
ATOM 1419 C CA . TRP A 1 174 ? 7.823 17.297 -7.449 1.00 80.75 174 TRP A CA 1
ATOM 1420 C C . TRP A 1 174 ? 8.273 18.722 -7.775 1.00 80.75 174 TRP A C 1
ATOM 1422 O O . TRP A 1 174 ? 7.918 19.243 -8.828 1.00 80.75 174 TRP A O 1
ATOM 1432 N N . ILE A 1 175 ? 9.095 19.335 -6.915 1.00 86.25 175 ILE A N 1
ATOM 1433 C CA . ILE A 1 175 ? 9.620 20.687 -7.162 1.00 86.25 175 ILE A CA 1
ATOM 1434 C C . ILE A 1 175 ? 10.427 20.737 -8.458 1.00 86.25 175 ILE A C 1
ATOM 1436 O O . ILE A 1 175 ? 10.248 21.653 -9.256 1.00 86.25 175 ILE A O 1
ATOM 1440 N N . LYS A 1 176 ? 11.290 19.742 -8.694 1.00 84.38 176 LYS A N 1
ATOM 1441 C CA . LYS A 1 176 ? 12.087 19.688 -9.924 1.00 84.38 176 LYS A CA 1
ATOM 1442 C C . LYS A 1 176 ? 11.226 19.500 -11.172 1.00 84.38 176 LYS A C 1
ATOM 1444 O O . LYS A 1 176 ? 11.531 20.117 -12.181 1.00 84.38 176 LYS A O 1
ATOM 1449 N N . GLY A 1 177 ? 10.161 18.700 -11.095 1.00 76.81 177 GLY A N 1
ATOM 1450 C CA . GLY A 1 177 ? 9.245 18.485 -12.219 1.00 76.81 177 GLY A CA 1
ATOM 1451 C C . GLY A 1 177 ? 8.343 19.681 -12.547 1.00 76.81 177 GLY A C 1
ATOM 1452 O O . GLY A 1 177 ? 7.909 19.793 -13.682 1.00 76.81 177 GLY A O 1
ATOM 1453 N N . ILE A 1 178 ? 8.060 20.567 -11.584 1.00 84.12 178 ILE A N 1
ATOM 1454 C CA . ILE A 1 178 ? 7.290 21.806 -11.821 1.00 84.12 178 ILE A CA 1
ATOM 1455 C C . ILE A 1 178 ? 8.167 22.919 -12.414 1.00 84.12 178 ILE A C 1
ATOM 1457 O O . ILE A 1 178 ? 7.663 23.795 -13.109 1.00 84.12 178 ILE A O 1
ATOM 1461 N N . LEU A 1 179 ? 9.465 22.921 -12.100 1.00 85.38 179 LEU A N 1
ATOM 1462 C CA . LEU A 1 179 ? 10.409 23.957 -12.535 1.00 85.38 179 LEU A CA 1
ATOM 1463 C C . LEU A 1 179 ? 11.018 23.710 -13.929 1.00 85.38 179 LEU A C 1
ATOM 1465 O O . LEU A 1 179 ? 11.788 24.552 -14.389 1.00 85.38 179 LEU A O 1
ATOM 1469 N N . GLN A 1 180 ? 10.716 22.579 -14.570 1.00 76.31 180 GLN A N 1
ATOM 1470 C CA . GLN A 1 180 ? 11.137 22.234 -15.934 1.00 76.31 180 GLN A CA 1
ATOM 1471 C C . GLN A 1 180 ? 9.972 22.381 -16.907 1.00 76.31 180 GLN A C 1
ATOM 1473 O O . GLN A 1 180 ? 10.236 22.840 -18.039 1.00 76.31 180 GLN A O 1
#

Radius of gyration: 22.3 Å; chains: 1; bounding box: 55×40×68 Å

Sequence (180 aa):
MNKYQKLAIMMGGSIILLMLLFPPYYVKYGSVIENVGYGFILNPPKFGSIKAMVNTKMLMTQWIGVLILTSLLVIVLKDWPTRKKLQSDTHYSQTHIPNGIEQILEKRINNYLKWGFVFSLVWMFGLGSAISIFCGWKAQRLSKQLSYPYPFRWVIWWCYIVGGAGILLFWPIWIKGILQ

pLDDT: mean 83.54, std 10.2, range [54.5, 96.0]

Secondary structure (DSSP, 8-state):
--HHHHHHHHHHHHHHHHHHHS--EEEEETTEEEEEETGGGTSPPPSSS--EEE-HHHHHHHHHHHHHHHHHHHHHTTSS--HHHHHHHHHHH-SSS-THHHHHHHHHHHHHHHHHHHHHHH--SSHHHHHHHHHHHHHHHHHTTSSS--TTHHHHHHHHHHHHHHHHHHHHHHHHHH--